Protein AF-A0A1Y1LLE4-F1 (afdb_monomer_lite)

Radius of gyration: 23.82 Å; chains: 1; bounding box: 58×42×68 Å

pLDDT: mean 86.55, std 10.0, range [45.81, 96.44]

Sequence (152 aa):
YYYYAACIFIMSVASISATLIETRATMLRLREISRFECDVRVLRNGFWKYVPSSDLVPGDIYELSDPNLSQFPSDSLLLTGDCIVNESMLTGESVPVSKIPATDETLCSMDLAAASVSPEIARHFLYCGTKIIRTRRPQEGQDEDAVALALV

InterPro domains:
  IPR006544 P-type ATPase, subfamily V [PTHR45630] (1-150)
  IPR008250 P-type ATPase, A 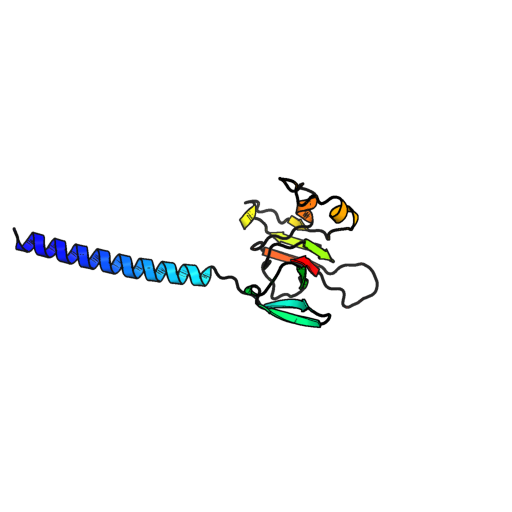domain superfamily [SSF81653] (39-132)
  IPR059000 P-type ATPase, A domain [PF00122] (39-131)

Secondary structure (DSSP, 8-state):
-HHHHHHHHHHHHHHHHHHHHHHHHHHHHHHHHT----EEEEEETTEEEEEEGGG--TT-EEES--TT--B-SS-EEEEESEEEEE-HHHH---SPEEE-PPPHHHHHH--TTSSS--TTGGGTEE-TTPEEEEEE---SSS-TT---EEE-

Organism: Photinus pyralis (NCBI:txid7054)

Structure (mmCIF, N/CA/C/O backbone):
data_AF-A0A1Y1LLE4-F1
#
_entry.id   AF-A0A1Y1LLE4-F1
#
loop_
_atom_site.group_PDB
_atom_site.id
_atom_site.type_symbol
_atom_site.label_atom_id
_atom_site.label_alt_id
_atom_site.label_comp_id
_atom_site.label_asym_id
_atom_site.label_entity_id
_atom_site.label_seq_id
_atom_site.pdbx_PDB_ins_code
_atom_site.Cartn_x
_atom_site.Cartn_y
_atom_site.Cartn_z
_atom_site.occupancy
_atom_site.B_iso_or_equiv
_atom_site.auth_seq_id
_atom_site.auth_comp_id
_atom_site.auth_asym_id
_atom_site.auth_atom_id
_atom_site.pdbx_PDB_model_num
ATOM 1 N N . TYR A 1 1 ? 36.419 24.685 -44.276 1.00 78.62 1 TYR A N 1
ATOM 2 C CA . TYR A 1 1 ? 35.247 25.138 -43.498 1.00 78.62 1 TYR A CA 1
ATOM 3 C C . TYR A 1 1 ? 34.123 24.097 -43.508 1.00 78.62 1 TYR A C 1
ATOM 5 O O . TYR A 1 1 ? 33.802 23.585 -42.447 1.00 78.62 1 TYR A O 1
ATOM 13 N N . TYR A 1 2 ? 33.614 23.680 -44.677 1.00 91.19 2 TYR A N 1
ATOM 14 C CA . TYR A 1 2 ? 32.535 22.676 -44.793 1.00 91.19 2 TYR A CA 1
ATOM 15 C C . TYR A 1 2 ? 32.801 21.326 -44.100 1.00 91.19 2 TYR A C 1
ATOM 17 O O . TYR A 1 2 ? 31.913 20.810 -43.430 1.00 91.19 2 TYR A O 1
ATOM 25 N N . TYR A 1 3 ? 34.023 20.787 -44.179 1.00 92.62 3 TYR A N 1
ATOM 26 C CA . TYR A 1 3 ? 34.385 19.535 -43.494 1.00 92.62 3 TYR A CA 1
ATOM 27 C C . TYR A 1 3 ? 34.231 19.606 -41.965 1.00 92.62 3 TYR A C 1
ATOM 29 O O . TYR A 1 3 ? 33.758 18.656 -41.348 1.00 92.62 3 TYR A O 1
ATOM 37 N N . TYR A 1 4 ? 34.573 20.745 -41.352 1.00 92.56 4 TYR A N 1
ATOM 38 C CA . TYR A 1 4 ? 34.412 20.943 -39.909 1.00 92.56 4 TYR A CA 1
ATOM 39 C C . TYR A 1 4 ? 32.935 21.052 -39.519 1.00 92.56 4 TYR A C 1
ATOM 41 O O . TYR A 1 4 ? 32.519 20.433 -38.544 1.00 92.56 4 TYR A O 1
ATOM 49 N N . ALA A 1 5 ? 32.133 21.776 -40.308 1.00 92.56 5 ALA A N 1
ATOM 50 C CA . ALA A 1 5 ? 30.692 21.892 -40.081 1.00 92.56 5 ALA A CA 1
ATOM 51 C C . ALA A 1 5 ? 29.982 20.528 -40.176 1.00 92.56 5 ALA A C 1
ATOM 53 O O . ALA A 1 5 ? 29.168 20.201 -39.316 1.00 92.56 5 ALA A O 1
ATOM 54 N N . ALA A 1 6 ? 30.340 19.702 -41.167 1.00 94.31 6 ALA A N 1
ATOM 55 C CA . ALA A 1 6 ? 29.799 18.351 -41.313 1.00 94.31 6 ALA A CA 1
ATOM 56 C C . ALA A 1 6 ? 30.168 17.442 -40.126 1.00 94.31 6 ALA A C 1
ATOM 58 O O . ALA A 1 6 ? 29.317 16.714 -39.622 1.00 94.31 6 ALA A O 1
ATOM 59 N N . CYS A 1 7 ? 31.412 17.521 -39.640 1.00 94.44 7 CYS A N 1
ATOM 60 C CA . CYS A 1 7 ? 31.863 16.745 -38.483 1.00 94.44 7 CYS A CA 1
ATOM 61 C C . CYS A 1 7 ? 31.097 17.120 -37.204 1.00 94.44 7 CYS A C 1
ATOM 63 O O . CYS A 1 7 ? 30.581 16.243 -36.515 1.00 94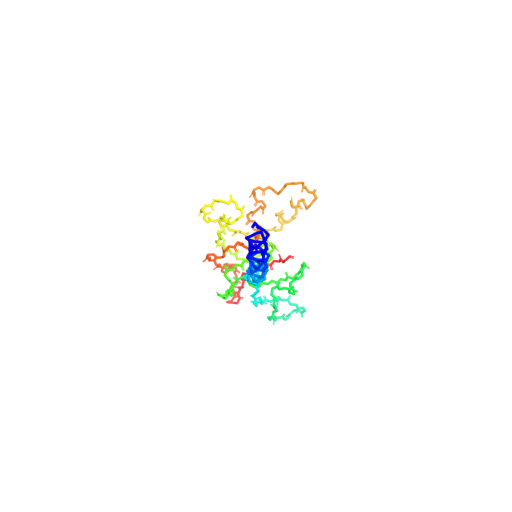.44 7 CYS A O 1
ATOM 65 N N . ILE A 1 8 ? 30.952 18.422 -36.925 1.00 93.88 8 ILE A N 1
ATOM 66 C CA . ILE A 1 8 ? 30.184 18.911 -35.770 1.00 93.88 8 ILE A CA 1
ATOM 67 C C . ILE A 1 8 ? 28.728 18.447 -35.864 1.00 93.88 8 ILE A C 1
ATOM 69 O O . ILE A 1 8 ? 28.200 17.923 -34.888 1.00 93.88 8 ILE A O 1
ATOM 73 N N . PHE A 1 9 ? 28.101 18.559 -37.039 1.00 95.75 9 PHE A N 1
ATOM 74 C CA . PHE A 1 9 ? 26.721 18.121 -37.243 1.00 95.75 9 PHE A CA 1
ATOM 75 C C . PHE A 1 9 ? 26.533 16.624 -36.951 1.00 95.75 9 PHE A C 1
ATOM 77 O O . PHE A 1 9 ? 25.625 16.254 -36.209 1.00 95.75 9 PHE A O 1
ATOM 84 N N . ILE A 1 10 ? 27.418 15.764 -37.467 1.00 95.81 10 ILE A N 1
ATOM 85 C CA . ILE A 1 10 ? 27.353 14.312 -37.234 1.00 95.81 10 ILE A CA 1
ATOM 86 C C . ILE A 1 10 ? 27.550 13.987 -35.750 1.00 95.81 10 ILE A C 1
ATOM 88 O O . ILE A 1 10 ? 26.772 13.213 -35.191 1.00 95.81 10 ILE A O 1
ATOM 92 N N . MET A 1 11 ? 28.546 14.596 -35.096 1.00 95.50 11 MET A N 1
ATOM 93 C CA . MET A 1 11 ? 28.788 14.382 -33.666 1.00 95.50 11 MET A CA 1
ATOM 94 C C . MET A 1 11 ? 27.598 14.834 -32.814 1.00 95.50 11 MET A C 1
ATOM 96 O O . MET A 1 11 ? 27.210 14.125 -31.887 1.00 95.50 11 MET A O 1
ATOM 100 N N . SER A 1 12 ? 26.980 15.973 -33.139 1.00 95.44 12 SER A N 1
ATOM 101 C CA . SER A 1 12 ? 25.791 16.461 -32.437 1.00 95.44 12 SER A CA 1
ATOM 102 C C . SER A 1 12 ? 24.593 15.533 -32.624 1.00 95.44 12 SER A C 1
ATOM 104 O O . SER A 1 12 ? 23.943 15.194 -31.639 1.00 95.44 12 SER A O 1
ATOM 106 N N . VAL A 1 13 ? 24.316 15.071 -33.848 1.00 96.44 13 VAL A N 1
ATOM 107 C CA . VAL A 1 13 ? 23.205 14.138 -34.113 1.00 96.44 13 VAL A CA 1
ATOM 108 C C . VAL A 1 13 ? 23.418 12.811 -33.385 1.00 96.44 13 VAL A C 1
ATOM 110 O O . VAL A 1 13 ? 22.499 12.324 -32.725 1.00 96.44 13 VAL A O 1
ATOM 113 N N . ALA A 1 14 ? 24.631 12.254 -33.443 1.00 95.88 14 ALA A N 1
ATOM 114 C CA . ALA A 1 14 ? 24.971 11.024 -32.735 1.00 95.88 14 ALA A CA 1
ATOM 115 C C . ALA A 1 14 ? 24.808 11.190 -31.215 1.00 95.88 14 ALA A C 1
ATOM 117 O O . ALA A 1 14 ? 24.141 10.373 -30.582 1.00 95.88 14 ALA A O 1
ATOM 118 N N . SER A 1 15 ? 25.329 12.283 -30.650 1.00 95.69 15 SER A N 1
ATOM 119 C CA . SER A 1 15 ? 25.210 12.598 -29.223 1.00 95.69 15 SER A CA 1
ATOM 120 C C . SER A 1 15 ? 23.747 12.720 -28.781 1.00 95.69 15 SER A C 1
ATOM 122 O O . SER A 1 15 ? 23.322 12.013 -27.872 1.00 95.69 15 SER A O 1
ATOM 124 N N . ILE A 1 16 ? 22.935 13.511 -29.495 1.00 96.00 16 ILE A N 1
ATOM 125 C CA . ILE A 1 16 ? 21.504 13.681 -29.195 1.00 96.00 16 ILE A CA 1
ATOM 126 C C . ILE A 1 16 ? 20.770 12.337 -29.268 1.00 96.00 16 ILE A C 1
ATOM 128 O O . ILE A 1 16 ? 19.955 12.031 -28.398 1.00 96.00 16 ILE A O 1
ATOM 132 N N . SER A 1 17 ? 21.061 11.517 -30.282 1.00 95.44 17 SER A N 1
ATOM 133 C CA . SER A 1 17 ? 20.431 10.201 -30.425 1.00 95.44 17 SER A CA 1
ATOM 134 C C . SER A 1 17 ? 20.779 9.261 -29.267 1.00 95.44 17 SER A C 1
ATOM 136 O O . SER A 1 17 ? 19.882 8.620 -28.718 1.00 95.44 17 SER A O 1
ATOM 138 N N . ALA A 1 18 ? 22.044 9.241 -28.836 1.00 93.38 18 ALA A N 1
ATOM 139 C CA . ALA A 1 18 ? 22.495 8.441 -27.705 1.00 93.38 18 ALA A CA 1
ATOM 140 C C . ALA A 1 18 ? 21.810 8.891 -26.408 1.00 93.38 18 ALA A C 1
ATOM 142 O O . ALA A 1 18 ? 21.218 8.067 -25.710 1.00 93.38 18 ALA A O 1
ATOM 143 N N . THR A 1 19 ? 21.784 10.202 -26.141 1.00 94.12 19 THR A N 1
ATOM 144 C CA . THR A 1 19 ? 21.106 10.766 -24.966 1.00 94.12 19 THR A CA 1
ATOM 145 C C . THR A 1 19 ? 19.614 10.438 -24.960 1.00 94.12 19 THR A C 1
ATOM 147 O O . THR A 1 19 ? 19.067 10.082 -23.918 1.00 94.12 19 THR A O 1
ATOM 150 N N . LEU A 1 20 ? 18.929 10.506 -26.106 1.00 94.06 20 LEU A N 1
ATOM 151 C CA . LEU A 1 20 ? 17.504 10.172 -26.189 1.00 94.06 20 LEU A CA 1
ATOM 152 C C . LEU A 1 20 ? 17.226 8.699 -25.873 1.00 94.06 20 LEU A C 1
ATOM 154 O O . LEU A 1 20 ? 16.265 8.408 -25.158 1.00 94.06 20 LEU A O 1
ATOM 158 N N . ILE A 1 21 ? 18.050 7.781 -26.383 1.00 93.69 21 ILE A N 1
ATOM 159 C CA . ILE A 1 21 ? 17.908 6.343 -26.119 1.00 93.69 21 ILE A CA 1
ATOM 160 C C . ILE A 1 21 ? 18.133 6.054 -24.633 1.00 93.69 21 ILE A C 1
ATOM 162 O O . ILE A 1 21 ? 17.311 5.385 -24.007 1.00 93.69 21 ILE A O 1
ATOM 166 N N . GLU A 1 22 ? 19.193 6.608 -24.050 1.00 92.31 22 GLU A N 1
ATOM 167 C CA . GLU A 1 22 ? 19.507 6.441 -22.630 1.00 92.31 22 GLU A CA 1
ATOM 168 C C . GLU A 1 22 ? 18.400 7.011 -21.733 1.00 92.31 22 GLU A C 1
ATOM 170 O O . GLU A 1 22 ? 17.945 6.359 -20.789 1.00 92.31 22 GLU A O 1
ATOM 175 N N . THR A 1 23 ? 17.879 8.190 -22.080 1.00 91.12 23 THR A N 1
ATOM 176 C CA . THR A 1 23 ? 16.781 8.829 -21.341 1.00 91.12 23 THR A CA 1
ATOM 177 C C . THR A 1 23 ? 15.500 7.992 -21.421 1.00 91.12 23 THR A C 1
ATOM 179 O O . THR A 1 23 ? 14.814 7.799 -20.417 1.00 91.12 23 THR A O 1
ATOM 182 N N . ARG A 1 24 ? 15.174 7.448 -22.602 1.00 89.06 24 ARG A N 1
ATOM 183 C CA . ARG A 1 24 ? 14.026 6.544 -22.800 1.00 89.06 24 ARG A CA 1
ATOM 184 C C . ARG A 1 24 ? 14.161 5.269 -21.970 1.00 89.06 24 ARG A C 1
ATOM 186 O O . ARG A 1 24 ? 13.206 4.901 -21.289 1.00 89.06 24 ARG A O 1
ATOM 193 N N . ALA A 1 25 ? 15.325 4.625 -21.999 1.00 87.00 25 ALA A N 1
ATOM 194 C CA . ALA A 1 25 ? 15.584 3.411 -21.226 1.00 87.00 25 ALA A CA 1
ATOM 195 C C . ALA A 1 25 ? 15.486 3.674 -19.715 1.00 87.00 25 ALA A C 1
ATOM 197 O O . ALA A 1 25 ? 14.860 2.907 -18.983 1.00 87.00 25 ALA A O 1
ATOM 198 N N . THR A 1 26 ? 16.025 4.806 -19.261 1.00 85.62 26 THR A N 1
ATOM 199 C CA . THR A 1 26 ? 15.958 5.227 -17.857 1.00 85.62 26 THR A CA 1
ATOM 200 C C . THR A 1 26 ? 14.515 5.474 -17.415 1.00 85.62 26 THR A C 1
ATOM 202 O O . THR A 1 26 ? 14.103 4.977 -16.370 1.00 85.62 26 THR A O 1
ATOM 205 N N . MET A 1 27 ? 13.709 6.166 -18.231 1.00 82.12 27 MET A N 1
ATOM 206 C CA . MET A 1 27 ? 12.285 6.386 -17.943 1.00 82.12 27 MET A CA 1
ATOM 207 C C . MET A 1 27 ? 11.495 5.078 -17.815 1.00 82.12 27 MET A C 1
ATOM 209 O O . MET A 1 27 ? 10.657 4.957 -16.922 1.00 82.12 27 MET A O 1
ATOM 213 N N . LEU A 1 28 ? 11.751 4.094 -18.683 1.00 81.50 28 LEU A N 1
ATOM 214 C CA . LEU A 1 28 ? 11.072 2.795 -18.613 1.00 81.50 28 LEU A CA 1
ATOM 215 C C . LEU A 1 28 ? 11.426 2.044 -17.327 1.00 81.50 28 LEU A C 1
ATOM 217 O O . LEU A 1 28 ? 10.531 1.551 -16.645 1.00 81.50 28 LEU A O 1
ATOM 221 N N . ARG A 1 29 ? 12.708 2.037 -16.955 1.00 78.25 29 ARG A N 1
ATOM 222 C CA . ARG A 1 29 ? 13.176 1.402 -15.720 1.00 78.25 29 ARG A CA 1
ATOM 223 C C . ARG A 1 29 ? 12.581 2.054 -14.471 1.00 78.25 29 ARG A C 1
ATOM 225 O O . ARG A 1 29 ? 12.167 1.357 -13.553 1.00 78.25 29 ARG A O 1
ATOM 232 N N . LEU A 1 30 ? 12.500 3.386 -14.440 1.00 76.44 30 LEU A N 1
ATOM 233 C CA . LEU A 1 30 ? 11.870 4.111 -13.330 1.00 76.44 30 LEU A CA 1
ATOM 234 C C . LEU A 1 30 ? 10.382 3.765 -13.195 1.00 76.44 30 LEU A C 1
ATOM 236 O O . LEU A 1 30 ? 9.887 3.589 -12.084 1.00 76.44 30 LEU A O 1
ATOM 240 N N . ARG A 1 31 ? 9.678 3.617 -14.323 1.00 72.69 31 ARG A N 1
ATOM 241 C CA . ARG A 1 31 ? 8.263 3.236 -14.331 1.00 72.69 31 ARG A CA 1
ATOM 242 C C . ARG A 1 31 ? 8.036 1.832 -13.766 1.00 72.69 31 ARG A C 1
ATOM 244 O O . ARG A 1 31 ? 7.049 1.622 -13.070 1.00 72.69 31 ARG A O 1
ATOM 251 N N . GLU A 1 32 ? 8.933 0.894 -14.039 1.00 64.81 32 GLU A N 1
ATOM 252 C CA . GLU A 1 32 ? 8.852 -0.469 -13.505 1.00 64.81 32 GLU A CA 1
ATOM 253 C C . GLU A 1 32 ? 9.063 -0.498 -11.984 1.00 64.81 32 GLU A C 1
ATOM 255 O O . GLU A 1 32 ? 8.268 -1.097 -11.271 1.00 64.81 32 GLU A O 1
ATOM 260 N N . ILE A 1 33 ? 10.046 0.253 -11.473 1.00 66.38 33 ILE A N 1
ATOM 261 C CA . ILE A 1 33 ? 10.321 0.361 -10.028 1.00 66.38 33 ILE A CA 1
ATOM 262 C C . ILE A 1 33 ? 9.162 1.034 -9.272 1.00 66.38 33 ILE A C 1
ATOM 264 O O . ILE A 1 33 ? 8.947 0.760 -8.096 1.00 66.38 33 ILE A O 1
ATOM 268 N N . SER A 1 34 ? 8.400 1.910 -9.936 1.00 60.81 34 SER A N 1
ATOM 269 C CA . SER A 1 34 ? 7.270 2.614 -9.313 1.00 60.81 34 SER A CA 1
ATOM 270 C C . SER A 1 34 ? 6.036 1.741 -9.066 1.00 60.81 34 SER A C 1
ATOM 272 O O . SER A 1 34 ? 5.151 2.148 -8.314 1.00 60.81 34 SER A O 1
ATOM 274 N N . ARG A 1 35 ? 5.946 0.557 -9.687 1.00 64.50 35 ARG A N 1
ATOM 275 C CA . ARG A 1 35 ? 4.830 -0.361 -9.447 1.00 64.50 35 ARG A CA 1
ATOM 276 C C . ARG A 1 35 ? 5.118 -1.189 -8.205 1.00 64.50 35 ARG A C 1
ATOM 278 O O . ARG A 1 35 ? 5.750 -2.237 -8.275 1.00 64.50 35 ARG A O 1
ATOM 285 N N . PHE A 1 36 ? 4.646 -0.694 -7.067 1.00 70.50 36 PHE A N 1
ATOM 286 C CA . PHE A 1 36 ? 4.508 -1.515 -5.876 1.00 70.50 36 PHE A CA 1
ATOM 287 C C . PHE A 1 36 ? 3.341 -2.485 -6.089 1.00 70.50 36 PHE A C 1
ATOM 289 O O . PHE A 1 36 ? 2.184 -2.073 -6.149 1.00 70.50 36 PHE A O 1
ATOM 296 N N . GLU A 1 37 ? 3.660 -3.765 -6.248 1.00 78.00 37 GLU A N 1
ATOM 297 C CA . GLU A 1 37 ? 2.689 -4.852 -6.312 1.00 78.00 37 GLU A CA 1
ATOM 298 C C . GLU A 1 37 ? 3.009 -5.828 -5.182 1.00 78.00 37 GLU A C 1
ATOM 300 O O . GLU A 1 37 ? 4.158 -6.244 -5.010 1.00 78.00 37 GLU A O 1
ATOM 305 N N . CYS A 1 38 ? 2.008 -6.137 -4.366 1.00 85.81 38 CYS A N 1
ATOM 306 C CA . CYS A 1 38 ? 2.125 -7.095 -3.27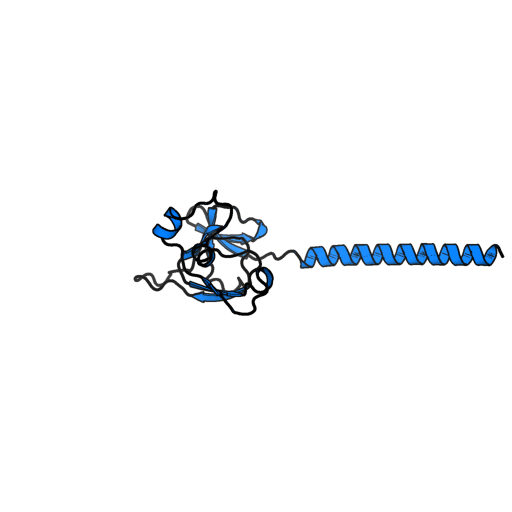7 1.00 85.81 38 CYS A CA 1
ATOM 307 C C . CYS A 1 38 ? 0.917 -8.025 -3.282 1.00 85.81 38 CYS A C 1
ATOM 309 O O . CYS A 1 38 ? -0.179 -7.627 -3.672 1.00 85.81 38 CYS A O 1
ATOM 311 N N . ASP A 1 39 ? 1.114 -9.265 -2.845 1.00 90.31 39 ASP A N 1
ATOM 312 C CA . ASP A 1 39 ? 0.001 -10.176 -2.620 1.00 90.31 39 ASP A CA 1
ATOM 313 C C . ASP A 1 39 ? -0.672 -9.828 -1.293 1.00 90.31 39 ASP A C 1
ATOM 315 O O . ASP A 1 39 ? -0.020 -9.719 -0.252 1.00 90.31 39 ASP A O 1
ATOM 319 N N . VAL A 1 40 ? -1.990 -9.652 -1.339 1.00 92.25 40 VAL A N 1
ATOM 320 C CA . VAL A 1 40 ? -2.810 -9.265 -0.195 1.00 92.25 40 VAL A CA 1
ATOM 321 C C . VAL A 1 40 ? -3.872 -10.331 0.031 1.00 92.25 40 VAL A C 1
ATOM 323 O O . VAL A 1 40 ? -4.517 -10.812 -0.905 1.00 92.25 40 VAL A O 1
ATOM 326 N N . ARG A 1 41 ? -4.069 -10.717 1.291 1.00 93.38 41 ARG A N 1
ATOM 327 C CA . ARG A 1 41 ? -5.110 -11.670 1.669 1.00 93.38 41 ARG A CA 1
ATOM 328 C C . ARG A 1 41 ? -6.442 -10.935 1.831 1.00 93.38 41 ARG A C 1
ATOM 330 O O . ARG A 1 41 ? -6.619 -10.168 2.776 1.00 93.38 41 ARG A O 1
ATOM 337 N N . VAL A 1 42 ? -7.374 -11.187 0.917 1.00 94.38 42 VAL A N 1
ATOM 338 C CA . VAL A 1 42 ? -8.712 -10.578 0.890 1.00 94.38 42 VAL A CA 1
ATOM 339 C C . VAL A 1 42 ? -9.794 -11.584 1.259 1.00 94.38 42 VAL A C 1
ATOM 341 O O . VAL A 1 42 ? -9.676 -12.782 0.979 1.00 94.38 42 VAL A O 1
ATOM 344 N N . LEU A 1 43 ? -10.876 -11.092 1.851 1.00 92.75 43 LEU A N 1
ATOM 345 C CA . LEU A 1 43 ? -12.087 -11.845 2.139 1.00 92.75 43 LEU A CA 1
ATOM 346 C C . LEU A 1 43 ? -13.113 -11.594 1.028 1.00 92.75 43 LEU A C 1
ATOM 348 O O . LEU A 1 43 ? -13.776 -10.561 1.002 1.00 92.75 43 LEU A O 1
ATOM 352 N N . ARG A 1 44 ? -13.272 -12.557 0.113 1.00 92.56 44 ARG A N 1
ATOM 353 C CA . ARG A 1 44 ? -14.271 -12.501 -0.969 1.00 92.56 44 ARG A CA 1
ATOM 354 C C . ARG A 1 44 ? -15.171 -13.732 -0.906 1.00 92.56 44 ARG A C 1
ATOM 356 O O . ARG A 1 44 ? -14.690 -14.856 -0.791 1.00 92.56 44 ARG A O 1
ATOM 363 N N . ASN A 1 45 ? -16.488 -13.535 -0.996 1.00 88.25 45 ASN A N 1
ATOM 364 C CA . ASN A 1 45 ? -17.493 -14.609 -0.918 1.00 88.25 45 ASN A CA 1
ATOM 365 C C . ASN A 1 45 ? -17.382 -15.486 0.350 1.00 88.25 45 ASN A C 1
ATOM 367 O O . ASN A 1 45 ? -17.672 -16.679 0.301 1.00 88.25 45 ASN A O 1
ATOM 371 N N . GLY A 1 46 ? -16.926 -14.914 1.471 1.00 88.25 46 GLY A N 1
ATOM 372 C CA . GLY A 1 46 ? -16.740 -15.635 2.737 1.00 88.25 46 GLY A CA 1
ATOM 373 C C . GLY A 1 46 ? -15.477 -16.500 2.816 1.00 88.25 46 GLY A C 1
ATOM 374 O O . GLY A 1 46 ? -15.266 -17.160 3.829 1.00 88.25 46 GLY A O 1
ATOM 375 N N . PHE A 1 47 ? -14.621 -16.486 1.790 1.00 91.81 47 PHE A N 1
ATOM 376 C CA . PHE A 1 47 ? -13.359 -17.220 1.782 1.00 91.81 47 PHE A CA 1
ATOM 377 C C . PHE A 1 47 ? -12.167 -16.272 1.685 1.00 91.81 47 PHE A C 1
ATOM 379 O O . PHE A 1 47 ? -12.175 -15.293 0.936 1.00 91.81 47 PHE A O 1
ATOM 386 N N . TRP A 1 48 ? -11.114 -16.604 2.426 1.00 91.88 48 TRP A N 1
ATOM 387 C CA . TRP A 1 48 ? -9.836 -15.913 2.348 1.00 91.88 48 TRP A CA 1
ATOM 388 C C . TRP A 1 48 ? -9.057 -16.354 1.112 1.00 91.88 48 TRP A C 1
ATOM 390 O O . TRP A 1 48 ? -8.812 -17.548 0.923 1.00 91.88 48 TRP A O 1
ATOM 400 N N . LYS A 1 49 ? -8.623 -15.397 0.292 1.00 93.12 49 LYS A N 1
ATOM 401 C CA . LYS A 1 49 ? -7.824 -15.650 -0.909 1.00 93.12 49 LYS A CA 1
ATOM 402 C C . LYS A 1 49 ? -6.717 -14.608 -1.042 1.00 93.12 49 LYS A C 1
ATOM 404 O O . LYS A 1 49 ? -6.943 -13.438 -0.764 1.00 93.12 49 LYS A O 1
ATOM 409 N N . TYR A 1 50 ? -5.546 -15.028 -1.507 1.00 92.56 50 TYR A N 1
ATOM 410 C CA . TYR A 1 50 ? -4.498 -14.104 -1.934 1.00 92.56 50 TYR A CA 1
ATOM 411 C C . TYR A 1 50 ? -4.808 -13.567 -3.333 1.00 92.56 50 TYR A C 1
ATOM 413 O O . TYR A 1 50 ? -5.080 -14.341 -4.258 1.00 92.56 50 TYR A O 1
ATOM 421 N N . VAL A 1 51 ? -4.805 -12.245 -3.465 1.00 92.75 51 VAL A N 1
ATOM 422 C CA . VAL A 1 51 ? -4.950 -11.521 -4.731 1.00 92.75 51 VAL A CA 1
ATOM 423 C C . VAL A 1 51 ? -3.850 -10.465 -4.822 1.00 92.75 51 VAL A C 1
ATOM 425 O O . VAL A 1 51 ? -3.424 -9.957 -3.781 1.00 92.75 51 VAL A O 1
ATOM 428 N N . PRO A 1 52 ? -3.386 -10.117 -6.028 1.00 92.31 52 PRO A N 1
ATOM 429 C CA . PRO A 1 52 ? -2.436 -9.027 -6.177 1.00 92.31 52 PRO A CA 1
ATOM 430 C C . PRO A 1 52 ? -3.100 -7.699 -5.792 1.00 92.31 52 PRO A C 1
ATOM 432 O O . PRO A 1 52 ? -4.295 -7.495 -6.023 1.00 92.31 52 PRO A O 1
ATOM 435 N N . SER A 1 53 ? -2.327 -6.769 -5.229 1.00 90.25 53 SER A N 1
ATOM 436 C CA . SER A 1 53 ? -2.802 -5.438 -4.826 1.00 90.25 53 SER A CA 1
ATOM 437 C C . SER A 1 53 ? -3.413 -4.637 -5.980 1.00 90.25 53 SER A C 1
ATOM 439 O O . SER A 1 53 ? -4.248 -3.767 -5.754 1.00 90.25 53 SER A O 1
ATOM 441 N N . SER A 1 54 ? -3.025 -4.952 -7.217 1.00 90.31 54 SER A N 1
ATOM 442 C CA . SER A 1 54 ? -3.559 -4.377 -8.453 1.00 90.31 54 SER A CA 1
ATOM 443 C C . SER A 1 54 ? -5.018 -4.765 -8.742 1.00 90.31 54 SER A C 1
ATOM 445 O O . SER A 1 54 ? -5.704 -4.022 -9.445 1.00 90.31 54 SER A O 1
ATOM 447 N N . ASP A 1 55 ? -5.502 -5.872 -8.170 1.00 92.31 55 ASP A N 1
ATOM 448 C CA . ASP A 1 55 ? -6.866 -6.390 -8.341 1.00 92.31 55 ASP A CA 1
ATOM 449 C C . ASP A 1 55 ? -7.817 -5.988 -7.194 1.00 92.31 55 ASP A C 1
ATOM 451 O O . ASP A 1 55 ? -8.963 -6.458 -7.152 1.00 92.31 55 ASP A O 1
ATOM 455 N N . LEU A 1 56 ? -7.358 -5.166 -6.241 1.00 91.88 56 LEU A N 1
ATOM 456 C CA . LEU A 1 56 ? -8.193 -4.645 -5.155 1.00 91.88 56 LEU A CA 1
ATOM 457 C C . LEU A 1 56 ? -9.244 -3.679 -5.701 1.00 91.88 56 LEU A C 1
ATOM 459 O O . LEU A 1 56 ? -8.944 -2.788 -6.498 1.00 91.88 56 LEU A O 1
ATOM 463 N N . VAL A 1 57 ? -10.482 -3.845 -5.242 1.00 93.38 57 VAL A N 1
ATOM 464 C CA . VAL A 1 57 ? -11.606 -2.981 -5.610 1.00 93.38 57 VAL A CA 1
ATOM 465 C C . VAL A 1 57 ? -12.276 -2.402 -4.363 1.00 93.38 57 VAL A C 1
ATOM 467 O O . VAL A 1 57 ? -12.237 -3.038 -3.308 1.00 93.38 57 VAL A O 1
ATOM 470 N N . PRO A 1 58 ? -12.915 -1.219 -4.462 1.00 92.88 58 PRO A N 1
ATOM 471 C CA . PRO A 1 58 ? -13.667 -0.648 -3.348 1.00 92.88 58 PRO A CA 1
ATOM 472 C C . PRO A 1 58 ? -14.692 -1.641 -2.791 1.00 92.88 58 PRO A C 1
ATOM 474 O O . PRO A 1 58 ? -15.445 -2.254 -3.554 1.00 92.88 58 PRO A O 1
ATOM 477 N N . GLY A 1 59 ? -14.722 -1.787 -1.468 1.00 90.94 59 GLY A N 1
ATOM 478 C CA . GLY A 1 59 ? -15.565 -2.751 -0.761 1.00 90.94 59 GLY A CA 1
ATOM 479 C C . GLY A 1 59 ? -14.890 -4.087 -0.431 1.00 90.94 59 GLY A C 1
ATOM 480 O O . GLY A 1 59 ? -15.483 -4.894 0.288 1.00 90.94 59 GLY A O 1
ATOM 481 N N . ASP A 1 60 ? -13.669 -4.340 -0.910 1.00 94.00 60 ASP A N 1
ATOM 482 C CA . ASP A 1 60 ? -12.891 -5.496 -0.466 1.00 94.00 60 ASP A CA 1
ATOM 483 C C . ASP A 1 60 ? -12.432 -5.330 0.987 1.00 94.00 60 ASP A C 1
ATOM 485 O O . ASP A 1 60 ? -11.980 -4.264 1.401 1.00 94.00 60 ASP A O 1
ATOM 489 N N . ILE A 1 61 ? -12.477 -6.421 1.751 1.00 94.00 61 ILE A N 1
ATOM 490 C CA . ILE A 1 61 ? -11.910 -6.483 3.100 1.00 94.00 61 ILE A CA 1
ATOM 491 C C . ILE A 1 61 ? -10.611 -7.274 3.035 1.00 94.00 61 ILE A C 1
ATOM 493 O O . ILE A 1 61 ? -10.589 -8.379 2.488 1.00 94.00 61 ILE A O 1
ATOM 497 N N . TYR A 1 62 ? -9.540 -6.738 3.611 1.00 94.06 62 TYR A N 1
ATOM 498 C CA . TYR A 1 62 ? -8.230 -7.375 3.603 1.00 94.06 62 TYR A CA 1
ATOM 499 C C . TYR A 1 62 ? -7.565 -7.408 4.981 1.00 94.06 62 TYR A C 1
ATOM 501 O O . TYR A 1 62 ? -7.864 -6.608 5.870 1.00 94.06 62 TYR A O 1
ATOM 509 N N . GLU A 1 63 ? -6.677 -8.384 5.166 1.00 92.69 63 GLU A N 1
ATOM 510 C CA . GLU A 1 63 ? -5.934 -8.601 6.409 1.00 92.69 63 GLU A CA 1
ATOM 511 C C . GLU A 1 63 ? -4.679 -7.715 6.480 1.00 92.69 63 GLU A C 1
ATOM 513 O O . GLU A 1 63 ? -3.823 -7.745 5.598 1.00 92.69 63 GLU A O 1
ATOM 518 N N . LEU A 1 64 ? -4.535 -6.980 7.587 1.00 91.81 64 LEU A N 1
ATOM 519 C CA . LEU A 1 64 ? -3.369 -6.141 7.903 1.00 91.81 64 LEU A CA 1
ATOM 520 C C . LEU A 1 64 ? -2.305 -6.840 8.755 1.00 91.81 64 LEU A C 1
ATOM 522 O O . LEU A 1 64 ? -1.244 -6.274 9.022 1.00 91.81 64 LEU A O 1
ATOM 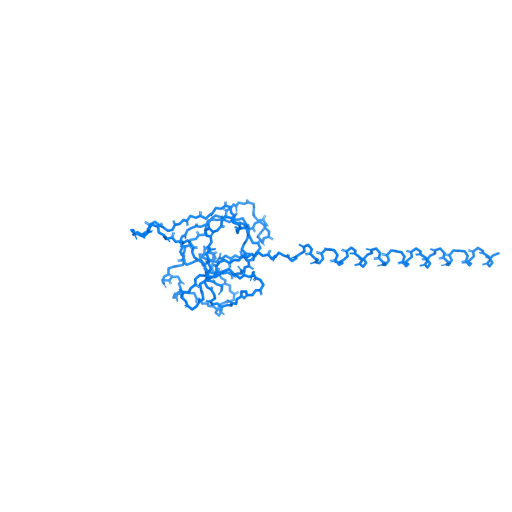526 N N . SER A 1 65 ? -2.614 -8.032 9.266 1.00 86.81 65 SER A N 1
ATOM 527 C CA . SER A 1 65 ? -1.726 -8.776 10.169 1.00 86.81 65 SER A CA 1
ATOM 528 C C . SER A 1 65 ? -0.655 -9.583 9.428 1.00 86.81 65 SER A C 1
ATOM 530 O O . SER A 1 65 ? 0.200 -10.183 10.082 1.00 86.81 65 SER A O 1
ATOM 532 N N . ASP A 1 66 ? -0.686 -9.597 8.092 1.00 86.38 66 ASP A N 1
ATOM 533 C CA . ASP A 1 66 ? 0.293 -10.303 7.268 1.00 86.38 66 ASP A CA 1
ATOM 534 C C . ASP A 1 66 ? 1.670 -9.608 7.358 1.00 86.38 66 ASP A C 1
ATOM 536 O O . ASP A 1 66 ? 1.788 -8.430 7.010 1.00 86.38 66 ASP A O 1
ATOM 540 N N . PRO A 1 67 ? 2.737 -10.301 7.802 1.00 82.19 67 PRO A N 1
ATOM 541 C CA . PRO A 1 67 ? 4.076 -9.717 7.904 1.00 82.19 67 PRO A CA 1
ATOM 542 C C . PRO A 1 67 ? 4.689 -9.339 6.548 1.00 82.19 67 PRO A C 1
ATOM 544 O O . PRO A 1 67 ? 5.645 -8.563 6.514 1.00 82.19 67 PRO A O 1
ATOM 547 N N . ASN A 1 68 ? 4.170 -9.872 5.438 1.00 84.06 68 ASN A N 1
ATOM 548 C CA . ASN A 1 68 ? 4.621 -9.514 4.094 1.00 84.06 68 ASN A CA 1
ATOM 549 C C . ASN A 1 68 ? 4.090 -8.138 3.656 1.00 84.06 68 ASN A C 1
ATOM 551 O O . ASN A 1 68 ? 4.649 -7.514 2.748 1.00 84.06 68 ASN A O 1
ATOM 555 N N . LEU A 1 69 ? 3.046 -7.631 4.320 1.00 87.62 69 LEU A N 1
ATOM 556 C CA . LEU A 1 69 ? 2.465 -6.329 4.034 1.00 87.62 69 LEU A CA 1
ATOM 557 C C . LEU A 1 69 ? 3.268 -5.220 4.728 1.00 87.62 69 LEU A C 1
ATOM 559 O O . LEU A 1 69 ? 3.067 -4.893 5.894 1.00 87.62 69 LEU A O 1
ATOM 563 N N . SER A 1 70 ? 4.213 -4.629 3.998 1.00 88.44 70 SER A N 1
ATOM 564 C CA . SER A 1 70 ? 5.071 -3.550 4.519 1.00 88.44 70 SER A CA 1
ATOM 565 C C . SER A 1 70 ? 4.504 -2.137 4.319 1.00 88.44 70 SER A C 1
ATOM 567 O O . SER A 1 70 ? 4.909 -1.195 5.005 1.00 88.44 70 SER A O 1
ATOM 569 N N . GLN A 1 71 ? 3.574 -1.977 3.383 1.00 91.62 71 GLN A N 1
ATOM 570 C CA . GLN A 1 71 ? 2.977 -0.711 2.966 1.00 91.62 71 GLN A CA 1
ATOM 571 C C . GLN A 1 71 ? 1.513 -0.960 2.603 1.00 91.62 71 GLN A C 1
ATOM 573 O O . GLN A 1 71 ? 1.185 -2.045 2.118 1.00 91.62 71 GLN A O 1
ATOM 578 N N . PHE A 1 72 ? 0.639 0.022 2.832 1.00 93.00 72 PHE A N 1
ATOM 579 C CA . PHE A 1 72 ? -0.765 -0.132 2.455 1.00 93.00 72 PHE A CA 1
ATOM 580 C C . PHE A 1 72 ? -0.929 -0.113 0.929 1.00 93.00 72 PHE A C 1
ATOM 582 O O . PHE A 1 72 ? -0.402 0.799 0.279 1.00 93.00 72 PHE A O 1
ATOM 589 N N . PRO A 1 73 ? -1.656 -1.093 0.363 1.00 91.81 73 PRO A N 1
ATOM 590 C CA . PRO A 1 73 ? -1.818 -1.251 -1.079 1.00 91.81 73 PRO A CA 1
ATOM 591 C C . PRO A 1 73 ? -2.840 -0.269 -1.669 1.00 91.81 73 PRO A C 1
ATOM 593 O O . PRO A 1 73 ? -2.771 0.056 -2.851 1.00 91.81 73 PRO A O 1
ATOM 596 N N . SER A 1 74 ? -3.780 0.207 -0.850 1.00 92.12 74 SER A N 1
ATOM 597 C CA . SER A 1 74 ? -4.849 1.126 -1.231 1.00 92.12 74 SER A CA 1
ATOM 598 C C . SER A 1 74 ? -5.193 2.065 -0.076 1.00 92.12 74 SER A C 1
ATOM 600 O O . SER A 1 74 ? -4.865 1.796 1.086 1.00 92.12 74 SER A O 1
ATOM 602 N N . ASP A 1 75 ? -5.885 3.157 -0.399 1.00 92.81 75 ASP A N 1
ATOM 603 C CA . ASP A 1 75 ? -6.607 3.919 0.614 1.00 92.81 75 ASP A CA 1
ATOM 604 C C . ASP A 1 75 ? -7.686 3.005 1.197 1.00 92.81 75 ASP A C 1
ATOM 606 O O . ASP A 1 75 ? -8.282 2.208 0.472 1.00 92.81 75 ASP A O 1
ATOM 610 N N . SER A 1 76 ? -7.846 3.019 2.514 1.00 93.88 76 SER A N 1
ATOM 611 C CA . SER A 1 76 ? -8.750 2.095 3.194 1.00 93.88 76 SER A CA 1
ATOM 612 C C . SER A 1 76 ? -9.148 2.595 4.575 1.00 93.88 76 SER A C 1
ATOM 614 O O . SER A 1 76 ? -8.496 3.456 5.163 1.00 93.88 76 SER A O 1
ATOM 616 N N . LEU A 1 77 ? -10.232 2.050 5.110 1.00 93.06 77 LEU A N 1
ATOM 617 C CA . LEU A 1 77 ? -10.709 2.312 6.459 1.00 93.06 77 LEU A CA 1
ATOM 618 C C . LEU A 1 77 ? -10.329 1.151 7.382 1.00 93.06 77 LEU A C 1
ATOM 620 O O . LEU A 1 77 ? -10.609 -0.010 7.081 1.00 93.06 77 LEU A O 1
ATOM 624 N N . LEU A 1 78 ? -9.712 1.454 8.523 1.00 93.75 78 LEU A N 1
ATOM 625 C CA . LEU A 1 78 ? -9.381 0.453 9.534 1.00 93.75 78 LEU A CA 1
ATOM 626 C C . LEU A 1 78 ? -10.664 -0.006 10.239 1.00 93.75 78 LEU A C 1
ATOM 628 O O . LEU A 1 78 ? -11.316 0.789 10.908 1.00 93.75 78 LEU A O 1
ATOM 632 N N . LEU A 1 79 ? -11.017 -1.285 10.115 1.00 91.50 79 LEU A N 1
ATOM 633 C CA . LEU A 1 79 ? -12.216 -1.851 10.742 1.00 91.50 79 LEU A CA 1
ATOM 634 C C . LEU A 1 79 ? -11.920 -2.438 12.120 1.00 91.50 79 LEU A C 1
ATOM 636 O O . LEU A 1 79 ? -12.742 -2.374 13.029 1.00 91.50 79 LEU A O 1
ATOM 640 N N . THR A 1 80 ? -10.767 -3.084 12.277 1.00 91.00 80 THR A N 1
ATOM 641 C CA . THR A 1 80 ? -10.474 -3.869 13.479 1.00 91.00 80 THR A CA 1
ATOM 642 C C . THR A 1 80 ? -8.975 -3.917 13.748 1.00 91.00 80 THR A C 1
ATOM 644 O O . THR A 1 80 ? -8.176 -4.005 12.816 1.00 91.00 80 THR A O 1
ATOM 647 N N . GLY A 1 81 ? -8.598 -3.913 15.030 1.00 90.00 81 GLY A N 1
ATOM 648 C CA . GLY A 1 81 ? -7.204 -3.854 15.477 1.00 90.00 81 GLY A CA 1
ATOM 649 C C . GLY A 1 81 ? -6.655 -2.428 15.510 1.00 90.00 81 GLY A C 1
ATOM 650 O O . GLY A 1 81 ? -7.372 -1.469 15.239 1.00 90.00 81 GLY A O 1
ATOM 651 N N . ASP A 1 82 ? -5.379 -2.289 15.860 1.00 91.62 82 ASP A N 1
ATOM 652 C CA . ASP A 1 82 ? -4.665 -1.010 15.868 1.00 91.62 82 ASP A CA 1
ATOM 653 C C . ASP A 1 82 ? -3.372 -1.106 15.057 1.00 91.62 82 ASP A C 1
ATOM 655 O O . ASP A 1 82 ? -2.719 -2.152 15.003 1.00 91.62 82 ASP A O 1
ATOM 659 N N . CYS A 1 83 ? -2.981 -0.012 14.403 1.00 92.75 83 CYS A N 1
ATOM 660 C CA . CYS A 1 83 ? -1.728 0.018 13.660 1.00 92.75 83 CYS A CA 1
ATOM 661 C C . CYS A 1 83 ? -0.972 1.333 13.827 1.00 92.75 83 CYS A C 1
ATOM 663 O O . CYS A 1 83 ? -1.544 2.413 13.963 1.00 92.75 83 CYS A O 1
ATOM 665 N N . ILE A 1 84 ? 0.353 1.227 13.800 1.00 94.31 84 ILE A N 1
ATOM 666 C CA . ILE A 1 84 ? 1.282 2.350 13.815 1.00 94.31 84 ILE A CA 1
ATOM 667 C C . ILE A 1 84 ? 1.848 2.482 12.410 1.00 94.31 84 ILE A C 1
ATOM 669 O O . ILE A 1 84 ? 2.435 1.534 11.875 1.00 94.31 84 ILE A O 1
ATOM 673 N N . VAL A 1 85 ? 1.680 3.664 11.832 1.00 94.75 85 VAL A N 1
ATOM 674 C CA . VAL A 1 85 ? 1.985 3.937 10.431 1.00 94.75 85 VAL A CA 1
ATOM 675 C C . VAL A 1 85 ? 2.945 5.113 10.318 1.00 94.75 85 VAL A C 1
ATOM 677 O O . VAL A 1 85 ? 2.945 6.025 11.147 1.00 94.75 85 VAL A O 1
ATOM 680 N N . ASN A 1 86 ? 3.788 5.082 9.293 1.00 94.38 86 ASN A N 1
ATOM 681 C CA . ASN A 1 86 ? 4.619 6.211 8.914 1.00 94.38 86 ASN A CA 1
ATOM 682 C C . ASN A 1 86 ? 4.007 6.906 7.695 1.00 94.38 86 ASN A C 1
ATOM 684 O O . ASN A 1 86 ? 4.022 6.360 6.587 1.00 94.38 86 ASN A O 1
ATOM 688 N N . GLU A 1 87 ? 3.507 8.120 7.917 1.00 93.50 87 GLU A N 1
ATOM 689 C CA . GLU A 1 87 ? 2.901 8.972 6.891 1.00 93.50 87 GLU A CA 1
ATOM 690 C C . GLU A 1 87 ? 3.865 10.032 6.349 1.00 93.50 87 GLU A C 1
ATOM 692 O O . GLU A 1 87 ? 3.439 10.907 5.602 1.00 93.50 87 GLU A O 1
ATOM 697 N N . SER A 1 88 ? 5.166 9.952 6.651 1.00 92.12 88 SER A N 1
ATOM 698 C CA . SER A 1 88 ? 6.151 10.964 6.242 1.00 92.12 88 SER A CA 1
ATOM 699 C C . SER A 1 88 ? 6.198 11.195 4.733 1.00 92.12 88 SER A C 1
ATOM 701 O O . SER A 1 88 ? 6.541 12.283 4.288 1.00 92.12 88 SER A O 1
ATOM 703 N N . MET A 1 89 ? 5.858 10.177 3.936 1.00 87.19 89 MET A N 1
ATOM 704 C CA . MET A 1 89 ? 5.773 10.286 2.476 1.00 87.19 89 MET A CA 1
ATOM 705 C C . MET A 1 89 ? 4.591 11.144 2.004 1.00 87.19 89 MET A C 1
ATOM 707 O O . MET A 1 89 ? 4.671 11.724 0.926 1.00 87.19 89 MET A O 1
ATOM 711 N N . LEU A 1 90 ? 3.512 11.212 2.789 1.00 86.81 90 LEU A N 1
ATOM 712 C CA . LEU A 1 90 ? 2.283 11.932 2.459 1.00 86.81 90 LEU A CA 1
ATOM 713 C C . LEU A 1 90 ? 2.227 13.307 3.137 1.00 86.81 90 LEU A C 1
ATOM 715 O O . LEU A 1 90 ? 1.895 14.297 2.493 1.00 86.81 90 LEU A O 1
ATOM 719 N N . THR A 1 91 ? 2.556 13.372 4.429 1.00 87.31 91 THR A N 1
ATOM 720 C CA . THR A 1 91 ? 2.429 14.586 5.252 1.00 87.31 91 THR A CA 1
ATOM 721 C C . THR A 1 91 ? 3.748 15.331 5.442 1.00 87.31 91 THR A C 1
ATOM 723 O O . THR A 1 91 ? 3.737 16.503 5.804 1.00 87.31 91 THR A O 1
ATOM 726 N N . GLY A 1 92 ? 4.891 14.676 5.208 1.00 90.38 92 GLY A N 1
ATOM 727 C CA . GLY A 1 92 ? 6.220 15.222 5.509 1.00 90.38 92 GLY A CA 1
ATOM 728 C C . GLY A 1 92 ? 6.624 15.123 6.984 1.00 90.38 92 GLY A C 1
ATOM 729 O O . GLY A 1 92 ? 7.771 15.412 7.323 1.00 90.38 92 GLY A O 1
ATOM 730 N N . GLU A 1 93 ? 5.723 14.672 7.859 1.00 89.25 93 GLU A N 1
ATOM 731 C CA . GLU A 1 93 ? 5.986 14.530 9.289 1.00 89.25 93 GLU A CA 1
ATOM 732 C C . GLU A 1 93 ? 6.683 13.198 9.586 1.00 89.25 93 GLU A C 1
ATOM 734 O O . GLU A 1 93 ? 6.243 12.131 9.163 1.00 89.25 93 GLU A O 1
ATOM 739 N N . SER A 1 94 ? 7.788 13.238 10.333 1.00 88.69 94 SER A N 1
ATOM 740 C CA . SER A 1 94 ? 8.582 12.035 10.650 1.00 88.69 94 SER A CA 1
ATOM 741 C C . SER A 1 94 ? 8.052 11.239 11.847 1.00 88.69 94 SER A C 1
ATOM 743 O O . SER A 1 94 ? 8.525 10.132 12.119 1.00 88.69 94 SER A O 1
ATOM 745 N N . VAL A 1 95 ? 7.080 11.794 12.575 1.00 92.88 95 VAL A N 1
ATOM 746 C CA . VAL A 1 95 ? 6.506 11.172 13.768 1.00 92.88 95 VAL A CA 1
ATOM 747 C C . VAL A 1 95 ? 5.487 10.109 13.346 1.00 92.88 95 VAL A C 1
ATOM 749 O O . VAL A 1 95 ? 4.556 10.421 12.603 1.00 92.88 95 VAL A O 1
ATOM 752 N N . PRO A 1 96 ? 5.621 8.857 13.816 1.00 92.31 96 PRO A N 1
ATOM 753 C CA . PRO A 1 96 ? 4.665 7.812 13.484 1.00 92.31 96 PRO A CA 1
ATOM 754 C C . PRO A 1 96 ? 3.289 8.107 14.087 1.00 92.31 96 PRO A C 1
ATOM 756 O O . PRO A 1 96 ? 3.172 8.519 15.244 1.00 92.31 96 PRO A O 1
ATOM 759 N N . VAL A 1 97 ? 2.241 7.838 13.313 1.00 92.06 97 VAL A N 1
ATOM 760 C CA . VAL A 1 97 ? 0.847 8.082 13.696 1.00 92.06 97 VAL A CA 1
ATOM 761 C C . VAL A 1 97 ? 0.196 6.757 14.084 1.00 92.06 97 VAL A C 1
ATOM 763 O O . VAL A 1 97 ? 0.376 5.739 13.419 1.00 92.06 97 VAL A O 1
ATOM 766 N N . SER A 1 98 ? -0.553 6.755 15.188 1.00 93.25 98 SER A N 1
ATOM 767 C CA . SER A 1 98 ? -1.345 5.593 15.609 1.00 93.25 98 SER A CA 1
ATOM 768 C C . SER A 1 98 ? -2.765 5.705 15.068 1.00 93.25 98 SER A C 1
ATOM 770 O O . SER A 1 98 ? -3.458 6.691 15.351 1.00 93.25 98 SER A O 1
ATOM 772 N N . LYS A 1 99 ? -3.178 4.690 14.313 1.00 92.62 99 LYS A N 1
ATOM 773 C CA . LYS A 1 99 ? -4.513 4.543 13.738 1.00 92.62 99 LYS A CA 1
ATOM 774 C C . LYS A 1 99 ? -5.364 3.641 14.618 1.00 92.62 99 LYS A C 1
ATOM 776 O O . LYS A 1 99 ? -4.857 2.690 15.216 1.00 92.62 99 LYS A O 1
ATOM 781 N N . ILE A 1 100 ? -6.642 3.976 14.698 1.00 92.50 100 ILE A N 1
ATOM 782 C CA . ILE A 1 100 ? -7.637 3.307 15.538 1.00 92.50 100 ILE A CA 1
ATOM 783 C C . ILE A 1 100 ? -8.796 2.817 14.670 1.00 92.50 100 ILE A C 1
ATOM 785 O O . ILE A 1 100 ? -9.099 3.455 13.659 1.00 92.50 100 ILE A O 1
ATOM 789 N N . PRO A 1 101 ? -9.436 1.697 15.032 1.00 91.69 101 PRO A N 1
ATOM 790 C CA . PRO A 1 101 ? -10.519 1.151 14.231 1.00 91.69 101 PRO A CA 1
ATOM 791 C C . PRO A 1 101 ? -11.699 2.125 14.208 1.00 91.69 101 PRO A C 1
ATOM 793 O O . PRO A 1 101 ? -11.927 2.863 15.171 1.00 91.69 101 PRO A O 1
ATOM 796 N N . ALA A 1 102 ? -12.405 2.179 13.084 1.00 88.00 102 ALA A N 1
ATOM 797 C CA . ALA A 1 102 ? -13.633 2.942 12.952 1.00 88.00 102 ALA A CA 1
ATOM 798 C C . ALA A 1 102 ? -14.720 2.314 13.833 1.00 88.00 102 ALA A C 1
ATOM 800 O O . ALA A 1 102 ? -14.921 1.102 13.820 1.00 88.00 102 ALA A O 1
ATOM 801 N N . THR A 1 103 ? -15.416 3.145 14.602 1.00 86.12 103 THR A N 1
ATOM 802 C CA . THR A 1 103 ? -16.607 2.750 15.364 1.00 86.12 103 THR A CA 1
ATOM 803 C C . THR A 1 103 ? -17.874 3.140 14.607 1.00 86.12 103 THR A C 1
ATOM 805 O O . THR A 1 103 ? -17.851 4.059 13.782 1.00 86.12 103 THR A O 1
ATOM 808 N N . ASP A 1 104 ? -19.004 2.507 14.919 1.00 82.50 104 ASP A N 1
ATOM 809 C CA . ASP A 1 104 ? -20.303 2.835 14.304 1.00 82.50 104 ASP A CA 1
ATOM 810 C C . ASP A 1 104 ? -20.663 4.324 14.425 1.00 82.50 104 ASP A C 1
ATOM 812 O O . ASP A 1 104 ? -21.209 4.918 13.494 1.00 82.50 104 ASP A O 1
ATOM 816 N N . GLU A 1 105 ? -20.296 4.960 15.540 1.00 80.12 105 GLU A N 1
ATOM 817 C CA . GLU A 1 105 ? -20.481 6.400 15.742 1.00 80.12 105 GLU A CA 1
ATOM 818 C C . GLU A 1 105 ? -19.670 7.226 14.735 1.00 80.12 105 GLU A C 1
ATOM 820 O O . GLU A 1 105 ? -20.198 8.156 14.120 1.00 80.12 105 GLU A O 1
ATOM 825 N N . THR A 1 106 ? -18.403 6.856 14.512 1.00 78.25 106 THR A N 1
ATOM 826 C CA . THR A 1 106 ? -17.538 7.545 13.544 1.00 78.25 106 THR A CA 1
ATOM 827 C C . THR A 1 106 ? -18.044 7.368 12.118 1.00 78.25 106 THR A C 1
ATOM 829 O O . THR A 1 106 ? -18.065 8.347 11.374 1.00 78.25 106 THR A O 1
ATOM 832 N N . LEU A 1 107 ? -18.539 6.175 11.767 1.00 79.06 107 LEU A N 1
ATOM 833 C CA . LEU A 1 107 ? -19.154 5.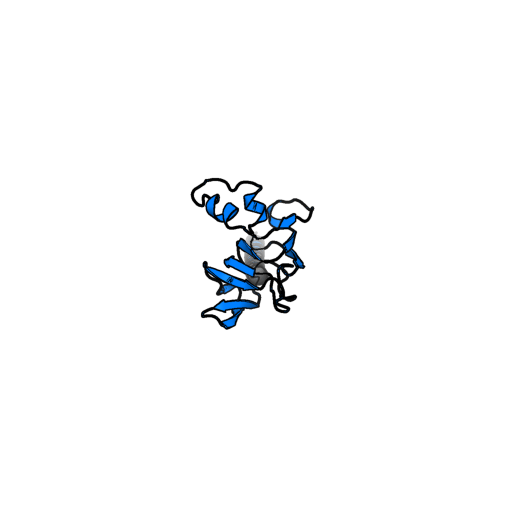893 10.469 1.00 79.06 107 LEU A CA 1
ATOM 834 C C . LEU A 1 107 ? -20.411 6.741 10.241 1.00 79.06 107 LEU A C 1
ATOM 836 O O . LEU A 1 107 ? -20.581 7.302 9.162 1.00 79.06 107 LEU A O 1
ATOM 840 N N . CYS A 1 108 ? -21.260 6.896 11.261 1.00 76.56 108 CYS A N 1
ATOM 841 C CA . CYS A 1 108 ? -22.463 7.732 11.179 1.00 76.56 108 CYS A CA 1
ATOM 842 C C . CYS A 1 108 ? -22.144 9.229 11.060 1.00 76.56 108 CYS A C 1
ATOM 844 O O . CYS A 1 108 ? -22.902 9.975 10.443 1.00 76.56 108 CYS A O 1
ATOM 846 N N . SER A 1 109 ? -21.035 9.674 11.653 1.00 74.81 109 SER A N 1
ATOM 847 C CA . SER A 1 109 ? -20.565 11.063 11.571 1.00 74.81 109 SER A CA 1
ATOM 848 C C . SER A 1 109 ? -19.780 11.382 10.291 1.00 74.81 109 SER A C 1
ATOM 850 O O . SER A 1 109 ? -19.434 12.541 10.051 1.00 74.81 109 SER A O 1
ATOM 852 N N . MET A 1 110 ? -19.469 10.367 9.479 1.00 73.50 110 MET A N 1
ATOM 853 C CA . MET A 1 110 ? -18.604 10.504 8.315 1.00 73.50 110 MET A CA 1
ATOM 854 C C . MET A 1 110 ? -19.396 11.071 7.133 1.00 73.50 110 MET A C 1
ATOM 856 O O . MET A 1 110 ? -20.129 10.361 6.447 1.00 73.50 110 MET A O 1
ATOM 860 N N . ASP A 1 111 ? -19.237 12.367 6.876 1.00 75.56 111 ASP A N 1
ATOM 861 C CA . ASP A 1 111 ? -19.782 12.993 5.674 1.00 75.56 111 ASP A CA 1
ATOM 862 C C . ASP A 1 111 ? -18.802 12.826 4.505 1.00 75.56 111 ASP A C 1
ATOM 864 O O . ASP A 1 111 ? -17.875 13.618 4.329 1.00 75.56 111 ASP A O 1
ATOM 868 N N . LEU A 1 112 ? -19.006 11.784 3.692 1.00 71.00 112 LEU A N 1
ATOM 869 C CA . LEU A 1 112 ? -18.217 11.555 2.475 1.00 71.00 112 LEU A CA 1
ATOM 870 C C . LEU A 1 112 ? -18.396 12.673 1.427 1.00 71.00 112 LEU A C 1
ATOM 872 O O . LEU A 1 112 ? -17.600 12.749 0.492 1.00 71.00 112 LEU A O 1
ATOM 876 N N . ALA A 1 113 ? -19.424 13.523 1.551 1.00 72.12 113 ALA A N 1
ATOM 877 C CA . ALA A 1 113 ? -19.644 14.663 0.664 1.00 72.12 113 ALA A CA 1
ATOM 878 C C . ALA A 1 113 ? -18.947 15.947 1.152 1.00 72.12 113 ALA A C 1
ATOM 880 O O . ALA A 1 113 ? -18.908 16.940 0.417 1.00 72.12 113 ALA A O 1
ATOM 881 N N . ALA A 1 114 ? -18.382 15.947 2.363 1.00 74.81 114 ALA A N 1
ATOM 882 C CA . ALA A 1 114 ? -17.655 17.089 2.894 1.00 74.81 114 ALA A CA 1
ATOM 883 C C . ALA A 1 114 ? -16.325 17.305 2.153 1.00 74.81 114 ALA A C 1
ATOM 885 O O . ALA A 1 114 ? -15.597 16.372 1.823 1.00 74.81 114 ALA A O 1
ATOM 886 N N . ALA A 1 115 ? -15.965 18.573 1.938 1.00 67.00 115 ALA A N 1
ATOM 887 C CA . ALA A 1 115 ? -14.743 18.947 1.220 1.00 67.00 115 ALA A CA 1
ATOM 888 C C . ALA A 1 115 ? -13.443 18.653 1.995 1.00 67.00 115 ALA A C 1
ATOM 890 O O . ALA A 1 115 ? -12.362 18.674 1.407 1.00 67.00 115 ALA A O 1
ATOM 891 N N . SER A 1 116 ? -13.523 18.411 3.306 1.00 70.81 116 SER A N 1
ATOM 892 C CA . SER A 1 116 ? -12.359 18.113 4.140 1.00 70.81 116 SER A CA 1
ATOM 893 C C . SER A 1 116 ? -12.688 17.097 5.222 1.00 70.81 116 SER A C 1
ATOM 895 O O . SER A 1 116 ? -13.679 17.246 5.937 1.00 70.81 116 SER A O 1
ATOM 897 N N . VAL A 1 117 ? -11.796 16.124 5.391 1.00 72.94 117 VAL A N 1
ATOM 898 C CA . VAL A 1 117 ? -11.859 15.126 6.460 1.00 72.94 117 VAL A CA 1
ATOM 899 C C . VAL A 1 117 ? -11.362 15.756 7.760 1.00 72.94 117 VAL A C 1
ATOM 901 O O . VAL A 1 117 ? -10.302 16.386 7.782 1.00 72.94 117 VAL A O 1
ATOM 904 N N . SER A 1 118 ? -12.119 15.606 8.849 1.00 78.56 118 SER A N 1
ATOM 905 C CA . SER A 1 118 ? -11.681 16.091 10.158 1.00 78.56 118 SER A CA 1
ATOM 906 C C . SER A 1 118 ? -10.453 15.297 10.641 1.00 78.56 118 SER A C 1
ATOM 908 O O . SER A 1 118 ? -10.312 14.111 10.327 1.00 78.56 118 SER A O 1
ATOM 910 N N . PRO A 1 119 ? -9.548 15.907 11.427 1.00 76.94 119 PRO A N 1
ATOM 911 C CA . PRO A 1 119 ? -8.359 15.219 11.931 1.00 76.94 119 PRO A CA 1
ATOM 912 C C . PRO A 1 119 ? -8.688 14.021 12.834 1.00 76.94 119 PRO A C 1
ATOM 914 O O . PRO A 1 119 ? -7.859 13.129 12.976 1.00 76.94 119 PRO A O 1
ATOM 917 N N . GLU A 1 120 ? -9.886 13.974 13.422 1.00 80.88 120 GLU A N 1
ATOM 918 C CA . GLU A 1 120 ? -10.381 12.813 14.170 1.00 80.88 120 GLU A CA 1
ATOM 919 C C . GLU A 1 120 ? -10.691 11.648 13.228 1.00 80.88 120 GLU A C 1
ATOM 921 O O . GLU A 1 120 ? -10.184 10.545 13.428 1.00 80.88 120 GLU A O 1
ATOM 926 N N . ILE A 1 121 ? -11.417 11.917 12.138 1.00 82.31 121 ILE A N 1
ATOM 927 C CA . ILE A 1 121 ? -11.767 10.918 11.125 1.00 82.31 121 ILE A CA 1
ATOM 928 C C . ILE A 1 121 ? -10.506 10.373 10.431 1.00 82.31 121 ILE A C 1
ATOM 930 O O . ILE A 1 121 ? -10.387 9.170 10.197 1.00 82.31 121 ILE A O 1
ATOM 934 N N . ALA A 1 122 ? -9.509 11.226 10.183 1.00 83.31 122 ALA A N 1
ATOM 935 C CA . ALA A 1 122 ? -8.237 10.836 9.571 1.00 83.31 122 ALA A CA 1
ATOM 936 C C . ALA A 1 122 ? -7.463 9.763 10.368 1.00 83.31 122 ALA A C 1
ATOM 938 O O . ALA A 1 122 ? -6.591 9.091 9.815 1.00 83.31 122 ALA A O 1
ATOM 939 N N . ARG A 1 123 ? -7.768 9.557 11.658 1.00 87.94 123 ARG A N 1
ATOM 940 C CA . ARG A 1 123 ? -7.145 8.500 12.481 1.00 87.94 123 ARG A CA 1
ATOM 941 C C . ARG A 1 123 ? -7.684 7.103 12.181 1.00 87.94 123 ARG A C 1
ATOM 943 O O . ARG A 1 123 ? -7.050 6.132 12.589 1.00 87.94 123 ARG A O 1
ATOM 950 N N . HIS A 1 124 ? -8.801 7.011 11.469 1.00 90.75 124 HIS A N 1
ATOM 951 C CA . HIS A 1 124 ? -9.410 5.753 11.041 1.00 90.75 124 HIS A CA 1
ATOM 952 C C . HIS A 1 124 ? -9.040 5.389 9.597 1.00 90.75 124 HIS A C 1
ATOM 954 O O . HIS A 1 124 ? -9.111 4.223 9.216 1.00 90.75 124 HIS A O 1
ATOM 960 N N . PHE A 1 125 ? -8.603 6.373 8.805 1.00 91.56 125 PHE A N 1
ATOM 961 C CA . PHE A 1 125 ? -8.168 6.175 7.425 1.00 91.56 125 PHE A CA 1
ATOM 962 C C . PHE A 1 125 ? -6.708 5.736 7.327 1.00 91.56 125 PHE A C 1
ATOM 964 O O . PHE A 1 125 ? -5.824 6.243 8.022 1.00 91.56 125 PHE A O 1
ATOM 971 N N . LEU A 1 126 ? -6.463 4.818 6.408 1.00 93.69 126 LEU A N 1
ATOM 972 C CA . LEU A 1 126 ? -5.174 4.291 6.002 1.00 93.69 126 LEU A CA 1
ATOM 973 C C . LEU A 1 126 ? -4.927 4.768 4.576 1.00 93.69 126 LEU A C 1
ATOM 975 O O . LEU A 1 126 ? -5.817 4.671 3.734 1.00 93.69 126 LEU A O 1
ATOM 979 N N . TYR A 1 127 ? -3.735 5.290 4.312 1.00 93.12 127 TYR A N 1
ATOM 980 C CA . TYR A 1 127 ? -3.412 5.872 3.014 1.00 93.12 127 TYR A CA 1
ATOM 981 C C . TYR A 1 127 ? -2.469 4.963 2.234 1.00 93.12 127 TYR A C 1
ATOM 983 O O . TYR A 1 127 ? -1.448 4.506 2.769 1.00 93.12 127 TYR A O 1
ATOM 991 N N . CYS A 1 128 ? -2.783 4.747 0.961 1.00 91.88 128 CYS A N 1
ATOM 992 C CA . CYS A 1 128 ? -1.953 4.024 0.015 1.00 91.88 128 CYS A CA 1
ATOM 993 C C . CYS A 1 128 ? -0.534 4.594 0.020 1.00 91.88 128 CYS A C 1
ATOM 995 O O . CYS A 1 128 ? -0.319 5.808 0.034 1.00 91.88 128 CYS A O 1
ATOM 997 N N . GLY A 1 129 ? 0.463 3.716 0.031 1.00 89.38 129 GLY A N 1
ATOM 998 C CA . GLY A 1 129 ? 1.852 4.156 0.014 1.00 89.38 129 GLY A CA 1
ATOM 999 C C . GLY A 1 129 ? 2.411 4.576 1.383 1.00 89.38 129 GLY A C 1
ATOM 1000 O O . GLY A 1 129 ? 3.606 4.863 1.493 1.00 89.38 129 GLY A O 1
ATOM 1001 N N . THR A 1 130 ? 1.621 4.573 2.459 1.00 92.38 130 THR A N 1
ATOM 1002 C CA . THR A 1 130 ? 2.163 4.780 3.814 1.00 92.38 130 THR A CA 1
ATOM 1003 C C . THR A 1 130 ? 2.713 3.477 4.392 1.00 92.38 130 THR A C 1
ATOM 1005 O O . THR A 1 130 ? 2.214 2.384 4.115 1.00 92.38 130 THR A O 1
ATOM 1008 N N . LYS A 1 131 ? 3.812 3.568 5.149 1.00 92.38 131 LYS A N 1
ATOM 1009 C CA . LYS A 1 131 ? 4.551 2.385 5.612 1.00 92.38 131 LYS A CA 1
ATOM 1010 C C . LYS A 1 131 ? 3.982 1.872 6.930 1.00 92.38 131 LYS A C 1
ATOM 1012 O O . LYS A 1 131 ? 3.844 2.637 7.884 1.00 92.38 131 LYS A O 1
ATOM 1017 N N . ILE A 1 132 ? 3.746 0.568 7.012 1.00 93.25 132 ILE A N 1
ATOM 1018 C CA . ILE A 1 132 ? 3.288 -0.099 8.231 1.00 93.25 132 ILE A CA 1
ATOM 1019 C C . ILE A 1 132 ? 4.507 -0.340 9.126 1.00 93.25 132 ILE A C 1
ATOM 1021 O O . ILE A 1 132 ? 5.472 -0.991 8.726 1.00 93.25 132 ILE A O 1
ATOM 1025 N N . ILE A 1 133 ? 4.497 0.216 10.339 1.00 93.31 133 ILE A N 1
ATOM 1026 C CA . ILE A 1 133 ? 5.543 -0.043 11.343 1.00 93.31 133 ILE A CA 1
ATOM 1027 C C . ILE A 1 133 ? 5.147 -1.242 12.195 1.00 93.31 133 ILE A C 1
ATOM 1029 O O . ILE A 1 133 ? 5.980 -2.089 12.518 1.00 93.31 133 ILE A O 1
ATOM 1033 N N . ARG A 1 134 ? 3.878 -1.286 12.606 1.00 91.19 134 ARG A N 1
ATOM 1034 C CA . ARG A 1 134 ? 3.356 -2.340 13.468 1.00 91.19 134 ARG A CA 1
ATOM 1035 C C . ARG A 1 134 ? 1.850 -2.445 13.318 1.00 91.19 134 ARG A C 1
ATOM 1037 O O . ARG A 1 134 ? 1.164 -1.437 13.448 1.00 91.19 134 ARG A O 1
ATOM 1044 N N . THR A 1 135 ? 1.362 -3.669 13.196 1.00 91.75 135 THR A N 1
ATOM 1045 C CA . THR A 1 135 ? -0.055 -4.004 13.345 1.00 91.75 135 THR A CA 1
ATOM 1046 C C . THR A 1 135 ? -0.245 -4.775 14.647 1.00 91.75 135 THR A C 1
ATOM 1048 O O . THR A 1 135 ? 0.621 -5.555 15.060 1.00 91.75 135 THR A O 1
ATOM 1051 N N . ARG A 1 136 ? -1.358 -4.541 15.330 1.00 8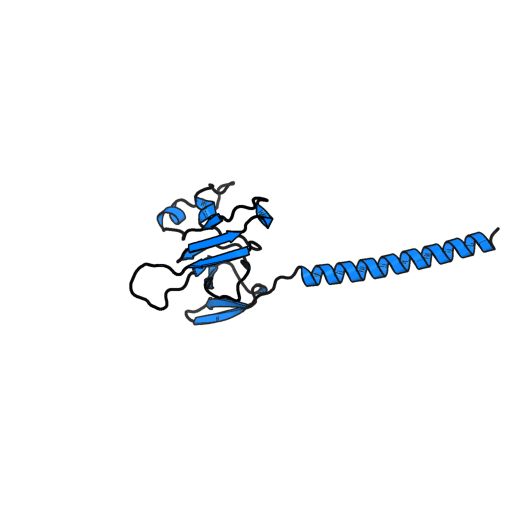9.31 136 ARG A N 1
ATOM 1052 C CA . ARG A 1 136 ? -1.793 -5.283 16.508 1.00 89.31 136 ARG A CA 1
ATOM 1053 C C . ARG A 1 136 ? -3.194 -5.824 16.265 1.00 89.31 136 ARG A C 1
ATOM 1055 O O . ARG A 1 136 ? -4.040 -5.173 15.657 1.00 89.31 136 ARG A O 1
ATOM 1062 N N . ARG A 1 137 ? -3.408 -7.041 16.750 1.00 86.69 137 ARG A N 1
ATOM 1063 C CA . ARG A 1 137 ? -4.700 -7.721 16.697 1.00 86.69 137 ARG A CA 1
ATOM 1064 C C . ARG A 1 137 ? -5.663 -7.091 17.713 1.00 86.69 137 ARG A C 1
ATOM 1066 O O . ARG A 1 137 ? -5.195 -6.635 18.760 1.00 86.69 137 ARG A O 1
ATOM 1073 N N . PRO A 1 138 ? -6.973 -7.060 17.421 1.00 82.56 138 PRO A N 1
ATOM 1074 C CA . PRO A 1 138 ? -7.984 -6.599 18.376 1.00 82.56 138 PRO A CA 1
ATOM 1075 C C . PRO A 1 138 ? -7.934 -7.412 19.684 1.00 82.56 138 PRO A C 1
ATOM 1077 O O . PRO A 1 138 ? -7.632 -8.602 19.667 1.00 82.56 138 PRO A O 1
ATOM 1080 N N . GLN A 1 139 ? -8.216 -6.766 20.822 1.00 69.62 139 GLN A N 1
ATOM 1081 C CA . GLN A 1 139 ? -8.184 -7.391 22.158 1.00 69.62 139 GLN A CA 1
ATOM 1082 C C . GLN A 1 139 ? -9.560 -7.841 22.684 1.00 69.62 139 GLN A C 1
ATOM 1084 O O . GLN A 1 139 ? -9.629 -8.414 23.771 1.00 69.62 139 GLN A O 1
ATOM 1089 N N . GLU A 1 140 ? -10.654 -7.604 21.958 1.00 60.22 140 GLU A N 1
ATOM 1090 C CA . GLU A 1 140 ? -11.996 -7.958 22.432 1.00 60.22 140 GLU A CA 1
ATOM 1091 C C . GLU A 1 140 ? -12.363 -9.415 22.116 1.00 60.22 140 GLU A C 1
ATOM 1093 O O . GLU A 1 140 ? -12.575 -9.778 20.967 1.00 60.22 140 GLU A O 1
ATOM 1098 N N . GLY A 1 141 ? -12.478 -10.224 23.177 1.00 51.66 141 GLY A N 1
ATOM 1099 C CA . GLY A 1 141 ? -13.365 -11.390 23.246 1.00 51.66 141 GLY A CA 1
ATOM 1100 C C . GLY A 1 141 ? -12.953 -12.651 22.477 1.00 51.66 141 GLY A C 1
ATOM 1101 O O . GLY A 1 141 ? -13.415 -12.877 21.375 1.00 51.66 141 GLY A O 1
ATOM 1102 N N . GLN A 1 142 ? -12.196 -13.531 23.140 1.00 45.81 142 GLN A N 1
ATOM 1103 C CA . GLN A 1 142 ? -12.251 -15.005 23.039 1.00 45.81 142 GLN A CA 1
ATOM 1104 C C . GLN A 1 142 ? -12.111 -15.720 21.674 1.00 45.81 142 GLN A C 1
ATOM 1106 O O . GLN A 1 142 ? -12.189 -16.946 21.666 1.00 45.81 142 GLN A O 1
ATOM 1111 N N . ASP A 1 143 ? -11.818 -15.026 20.575 1.00 57.25 143 ASP A N 1
ATOM 1112 C CA . ASP A 1 143 ? -11.419 -15.646 19.307 1.00 57.25 143 ASP A CA 1
ATOM 1113 C C . ASP A 1 143 ? -9.896 -15.538 19.126 1.00 57.25 143 ASP A C 1
ATOM 1115 O O . ASP A 1 143 ? -9.347 -14.469 18.854 1.00 57.25 143 ASP A O 1
ATOM 1119 N N . GLU A 1 144 ? -9.184 -16.661 19.280 1.00 57.00 144 GLU A N 1
ATOM 1120 C CA . GLU A 1 144 ? -7.717 -16.738 19.118 1.00 57.00 144 GLU A CA 1
ATOM 1121 C C . GLU A 1 144 ? -7.243 -16.379 17.689 1.00 57.00 144 GLU A C 1
ATOM 1123 O O . GLU A 1 144 ? -6.067 -16.064 17.480 1.00 57.00 144 GLU A O 1
ATOM 1128 N N . ASP A 1 145 ? -8.178 -16.325 16.734 1.00 63.88 145 ASP A N 1
ATOM 1129 C CA . ASP A 1 145 ? -7.968 -15.996 15.323 1.00 63.88 145 ASP A CA 1
ATOM 1130 C C . ASP A 1 145 ? -8.363 -14.554 14.956 1.00 63.88 145 ASP A C 1
ATOM 1132 O O . ASP A 1 145 ? -8.518 -14.237 13.778 1.00 63.88 145 ASP A O 1
ATOM 1136 N N . ALA A 1 146 ? -8.542 -13.652 15.926 1.00 75.12 146 ALA A N 1
ATOM 1137 C CA . ALA A 1 146 ? -8.932 -12.279 15.620 1.00 75.12 146 ALA A CA 1
ATOM 1138 C C . ALA A 1 146 ? -7.818 -11.527 14.857 1.00 75.12 146 ALA A C 1
ATOM 1140 O O . ALA A 1 146 ? -6.715 -11.284 15.360 1.00 75.12 146 ALA A O 1
ATOM 1141 N N . VAL A 1 147 ? -8.115 -11.153 13.614 1.00 85.69 147 VAL A N 1
ATOM 1142 C CA . VAL A 1 147 ? -7.194 -10.497 12.679 1.00 85.69 147 VAL A CA 1
ATOM 1143 C C . VAL A 1 147 ? -7.500 -8.999 12.594 1.00 85.69 147 VAL A C 1
ATOM 1145 O O . VAL A 1 147 ? -8.653 -8.586 12.685 1.00 85.69 147 VAL A O 1
ATOM 1148 N N . ALA A 1 148 ? -6.472 -8.165 12.404 1.00 90.25 148 ALA A N 1
ATOM 1149 C CA . ALA A 1 148 ? -6.673 -6.755 12.062 1.00 90.25 148 ALA A CA 1
ATOM 1150 C C . ALA A 1 148 ? -7.134 -6.602 10.601 1.00 90.25 148 ALA A C 1
ATOM 1152 O O . ALA A 1 148 ? -6.461 -7.097 9.692 1.00 90.25 148 ALA A O 1
ATOM 1153 N N . LEU A 1 149 ? -8.254 -5.911 10.386 1.00 92.62 149 LEU A N 1
ATOM 1154 C CA . LEU A 1 149 ? -8.955 -5.835 9.101 1.00 92.62 149 LEU A CA 1
ATOM 1155 C C . LEU A 1 149 ? -9.067 -4.397 8.604 1.00 92.62 149 LEU A C 1
ATOM 1157 O O . LEU A 1 149 ? -9.311 -3.482 9.395 1.00 92.62 149 LEU A O 1
ATOM 1161 N N . ALA A 1 150 ? -8.967 -4.224 7.290 1.00 93.69 150 ALA A N 1
ATOM 1162 C CA . ALA A 1 150 ? -9.217 -2.961 6.608 1.00 93.69 150 ALA A CA 1
ATOM 1163 C C . ALA A 1 150 ? -10.169 -3.143 5.422 1.00 93.69 150 ALA A C 1
ATOM 1165 O O . ALA A 1 150 ? -10.183 -4.196 4.785 1.00 93.69 150 ALA A O 1
ATOM 1166 N N . LEU A 1 151 ? -10.955 -2.105 5.148 1.00 93.62 151 LEU A N 1
ATOM 1167 C CA . LEU A 1 151 ? -11.893 -2.009 4.032 1.00 93.62 151 LEU A CA 1
ATOM 1168 C C . LEU A 1 151 ? -11.334 -1.057 2.978 1.00 93.62 151 LEU A C 1
ATOM 1170 O O . LEU A 1 151 ? -11.039 0.084 3.323 1.00 93.62 151 LEU A O 1
ATOM 1174 N N . VAL A 1 152 ? -11.201 -1.510 1.732 1.00 92.44 152 VAL A N 1
ATOM 1175 C CA . VAL A 1 152 ? -10.820 -0.669 0.580 1.00 92.44 152 VAL A CA 1
ATOM 1176 C C . VAL A 1 152 ? -11.915 0.339 0.251 1.00 92.44 152 VAL A C 1
ATOM 1178 O O . VAL A 1 152 ? -13.084 -0.093 0.105 1.00 92.44 152 VAL A O 1
#

Foldseek 3Di:
DVVVVVVVVVVVVVVVVVVVVVVVVVVVVVVVVPDDKDWWFWQDPNDTDTDILVPDDFFIKTFPQDPRCFFDSAKWFWAFFKFWWQCCVPPVDRDIAIADHDDPVLVVVDDPVDPDDDPVNVSRIGHGGIGTPDTGFHPDDDDPPGTTMIGD